Protein AF-A0A838NTV4-F1 (afdb_monomer)

pLDDT: mean 83.56, std 12.41, range [45.09, 96.0]

Solvent-accessible surface area (backbone atoms only — not comparable to full-atom values): 6920 Å² total; per-residue (Å²): 111,68,63,62,51,36,52,50,42,54,50,30,36,71,73,65,19,58,66,53,29,60,66,77,43,54,61,72,50,51,52,50,36,34,52,48,26,45,74,59,72,38,44,67,57,21,48,51,55,50,46,54,55,16,54,77,50,81,70,33,76,77,89,46,59,73,58,46,52,58,52,54,73,68,59,47,72,69,55,46,60,71,68,38,46,72,52,31,60,71,63,65,42,87,74,64,62,59,68,37,48,68,56,50,50,73,75,46,46,77,83,78,41,79,65,97,79,77,124

Nearest PDB structures (foldseek):
  7aer-assembly1_B  TM=3.045E-01  e=2.541E+00  Shewanella oneidensis MR-1
  4u9e-assembly1_A  TM=3.322E-01  e=4.247E+00  Escherichia coli
  7bxo-assembly1_F  TM=1.659E-01  e=3.285E+00  Shewanella oneidensis MR-1

Secondary structure (DSSP, 8-state):
-HHHHHHHHHHHHHHH-HHHHHHHS-HHHHHHHHHHHHHTT-HHHHHHHHHHHHHTTTTPPPSSHHHHHHHHHT--HHHHHHHTHHHHHHH--TTTSGGGHHHHHHH-GGGTS--TT--

Radius of gyration: 15.17 Å; Cα contacts (8 Å, |Δi|>4): 100; chains: 1; bounding box: 50×32×35 Å

Structure (mmCIF, N/CA/C/O backbone):
data_AF-A0A838NTV4-F1
#
_entry.id   AF-A0A838NTV4-F1
#
loop_
_atom_site.group_PDB
_atom_site.id
_atom_site.type_symbol
_atom_site.label_atom_id
_atom_site.label_alt_id
_atom_site.label_comp_id
_atom_site.label_asym_id
_atom_site.label_entity_id
_atom_site.label_seq_id
_atom_site.pdbx_PDB_ins_code
_atom_site.Cartn_x
_atom_site.Cartn_y
_atom_site.Cartn_z
_atom_site.occupancy
_atom_site.B_iso_or_equiv
_atom_site.auth_seq_id
_atom_site.auth_comp_id
_atom_site.auth_asym_id
_atom_site.auth_atom_id
_atom_site.pdbx_PDB_model_num
ATOM 1 N N . MET A 1 1 ? 14.612 3.160 -9.649 1.00 65.06 1 MET A N 1
ATOM 2 C CA . MET A 1 1 ? 14.270 2.946 -8.229 1.00 65.06 1 MET A CA 1
ATOM 3 C C . MET A 1 1 ? 12.941 2.204 -8.055 1.00 65.06 1 MET A C 1
ATOM 5 O O . MET A 1 1 ? 12.638 1.799 -6.941 1.00 65.06 1 MET A O 1
ATOM 9 N N . LEU A 1 2 ? 12.165 1.994 -9.130 1.00 74.12 2 LEU A N 1
ATOM 10 C CA . LEU A 1 2 ? 10.829 1.384 -9.099 1.00 74.12 2 LEU A CA 1
ATOM 11 C C . LEU A 1 2 ? 10.846 -0.036 -8.519 1.00 74.12 2 LEU A C 1
ATOM 13 O O . LEU A 1 2 ? 9.943 -0.428 -7.780 1.00 74.12 2 LEU A O 1
ATOM 17 N N . LEU A 1 3 ? 11.901 -0.794 -8.821 1.00 73.50 3 LEU A N 1
ATOM 18 C CA . LEU A 1 3 ? 12.103 -2.126 -8.271 1.00 73.50 3 LEU A CA 1
ATOM 19 C C . LEU A 1 3 ? 12.209 -2.098 -6.750 1.00 73.50 3 LEU A C 1
ATOM 21 O O . LEU A 1 3 ? 11.542 -2.881 -6.077 1.00 73.50 3 LEU A O 1
ATOM 25 N N . ALA A 1 4 ? 13.130 -1.282 -6.232 1.00 78.88 4 ALA A N 1
ATOM 26 C CA . ALA A 1 4 ? 13.457 -1.266 -4.814 1.00 78.88 4 ALA A CA 1
ATOM 27 C C . ALA A 1 4 ? 12.207 -0.896 -4.014 1.00 78.88 4 ALA A C 1
ATOM 29 O O . ALA A 1 4 ? 11.847 -1.606 -3.080 1.00 78.88 4 ALA A O 1
ATOM 30 N N . THR A 1 5 ? 11.484 0.122 -4.480 1.00 85.75 5 THR A N 1
ATOM 31 C CA . THR A 1 5 ? 10.199 0.555 -3.933 1.00 85.75 5 THR A CA 1
ATOM 32 C C . THR A 1 5 ? 9.140 -0.553 -3.969 1.00 85.75 5 THR A C 1
ATOM 34 O O . THR A 1 5 ? 8.502 -0.822 -2.956 1.00 85.75 5 THR A O 1
ATOM 37 N N . THR A 1 6 ? 8.983 -1.259 -5.095 1.00 83.94 6 THR A N 1
ATOM 38 C CA . THR A 1 6 ? 7.999 -2.355 -5.219 1.00 83.94 6 THR A CA 1
ATOM 39 C C . THR A 1 6 ? 8.364 -3.562 -4.356 1.00 83.94 6 THR A C 1
ATOM 41 O O . THR A 1 6 ? 7.503 -4.168 -3.726 1.00 83.94 6 THR A O 1
ATOM 44 N N . THR A 1 7 ? 9.650 -3.898 -4.279 1.00 82.06 7 THR A N 1
ATOM 45 C CA . THR A 1 7 ? 10.146 -5.010 -3.456 1.00 82.06 7 THR A CA 1
ATOM 46 C C . THR A 1 7 ? 9.964 -4.707 -1.975 1.00 82.06 7 THR A C 1
ATOM 48 O O . THR A 1 7 ? 9.556 -5.578 -1.210 1.00 82.06 7 THR A O 1
ATOM 51 N N . PHE A 1 8 ? 10.252 -3.468 -1.575 1.00 86.50 8 PHE A N 1
ATOM 52 C CA . PHE A 1 8 ? 10.061 -3.011 -0.209 1.00 86.50 8 PHE A CA 1
ATOM 53 C C . PHE A 1 8 ? 8.578 -3.028 0.173 1.00 86.50 8 PHE A C 1
ATOM 55 O O . PHE A 1 8 ? 8.245 -3.612 1.196 1.00 86.50 8 PHE A O 1
ATOM 62 N N . PHE A 1 9 ? 7.686 -2.545 -0.699 1.00 90.75 9 PHE A N 1
ATOM 63 C CA . PHE A 1 9 ? 6.238 -2.651 -0.495 1.00 90.75 9 PHE A CA 1
ATOM 64 C C . PHE A 1 9 ? 5.787 -4.095 -0.256 1.00 90.75 9 PHE A C 1
ATOM 66 O O . PHE A 1 9 ? 5.128 -4.384 0.740 1.00 90.75 9 PHE A O 1
ATOM 73 N N . ILE A 1 10 ? 6.176 -5.018 -1.146 1.00 86.69 10 ILE A N 1
ATOM 74 C CA . ILE A 1 10 ? 5.820 -6.441 -1.027 1.00 86.69 10 ILE A CA 1
ATOM 75 C C . ILE A 1 10 ? 6.308 -7.001 0.312 1.00 86.69 10 ILE A C 1
ATOM 77 O O . ILE A 1 10 ? 5.559 -7.693 0.993 1.00 86.69 10 ILE A O 1
ATOM 81 N N . ARG A 1 11 ? 7.540 -6.669 0.714 1.00 86.62 11 ARG A N 1
ATOM 82 C CA . ARG A 1 11 ? 8.114 -7.086 1.996 1.00 86.62 11 ARG A CA 1
ATOM 83 C C . ARG A 1 11 ? 7.335 -6.536 3.194 1.00 86.62 11 ARG A C 1
ATOM 85 O O . ARG A 1 11 ? 7.168 -7.255 4.171 1.00 86.62 11 ARG A O 1
ATOM 92 N N . GLU A 1 12 ? 6.922 -5.274 3.174 1.00 90.31 12 GLU A N 1
ATOM 93 C CA . GLU A 1 12 ? 6.173 -4.680 4.288 1.00 90.31 12 GLU A CA 1
ATOM 94 C C . GLU A 1 12 ? 4.786 -5.318 4.425 1.00 90.31 12 GLU A C 1
ATOM 96 O O . GLU A 1 12 ? 4.393 -5.698 5.530 1.00 90.31 12 GLU A O 1
ATOM 101 N N . VAL A 1 13 ? 4.105 -5.547 3.296 1.00 89.06 13 VAL A N 1
ATOM 102 C CA . VAL A 1 13 ? 2.841 -6.295 3.262 1.00 89.06 13 VAL A CA 1
ATOM 103 C C . VAL A 1 13 ? 3.023 -7.713 3.802 1.00 89.06 13 VAL A C 1
ATOM 105 O O . VAL A 1 13 ? 2.208 -8.167 4.601 1.00 89.06 13 VAL A O 1
ATOM 108 N N . ASP A 1 14 ? 4.117 -8.383 3.445 1.00 84.50 14 ASP A N 1
ATOM 109 C CA . ASP A 1 14 ? 4.446 -9.721 3.946 1.00 84.50 14 ASP A CA 1
ATOM 110 C C . ASP A 1 14 ? 4.785 -9.727 5.451 1.00 84.50 14 ASP A C 1
ATOM 112 O O . A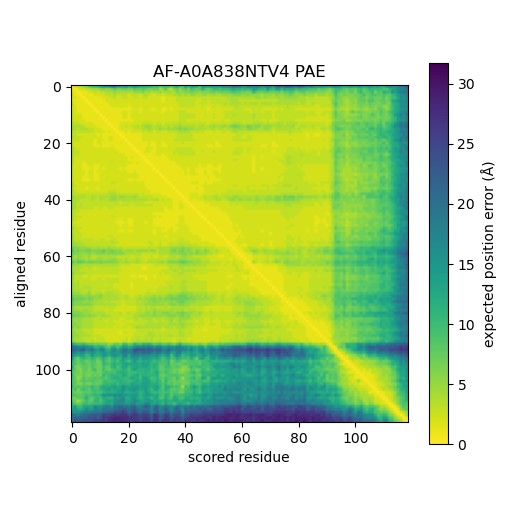SP A 1 14 ? 4.441 -10.652 6.179 1.00 84.50 14 ASP A O 1
ATOM 116 N N . ASN A 1 15 ? 5.406 -8.674 5.982 1.00 85.12 15 ASN A N 1
ATOM 117 C CA . ASN A 1 15 ? 5.783 -8.626 7.399 1.00 85.12 15 ASN A CA 1
ATOM 118 C C . ASN A 1 15 ? 4.642 -8.199 8.332 1.00 85.12 15 ASN A C 1
ATOM 120 O O . ASN A 1 15 ? 4.658 -8.557 9.511 1.00 85.12 15 ASN A O 1
ATOM 124 N N . GLY A 1 16 ? 3.680 -7.411 7.849 1.00 85.69 16 GLY A N 1
ATOM 125 C CA . GLY A 1 16 ? 2.635 -6.866 8.717 1.00 85.69 16 GLY A CA 1
ATOM 126 C C . GLY A 1 16 ? 1.431 -6.242 8.016 1.00 85.69 16 GLY A C 1
ATOM 127 O O . GLY A 1 16 ? 0.681 -5.518 8.670 1.00 85.69 16 GLY A O 1
ATOM 128 N N . GLY A 1 17 ? 1.234 -6.512 6.725 1.00 90.38 17 GLY A N 1
ATOM 129 C CA . GLY A 1 17 ? 0.100 -6.022 5.944 1.00 90.38 17 GLY A CA 1
ATOM 130 C C . GLY A 1 17 ? 0.274 -4.600 5.405 1.00 90.38 17 GLY A C 1
ATOM 131 O O . GLY A 1 17 ? 1.366 -4.034 5.365 1.00 90.38 17 GLY A O 1
ATOM 132 N N . LEU A 1 18 ? -0.825 -4.000 4.965 1.00 92.69 18 LEU A N 1
ATOM 133 C CA . LEU A 1 18 ? -0.823 -2.691 4.310 1.00 92.69 18 LEU A CA 1
ATOM 134 C C . LEU A 1 18 ? -0.498 -1.524 5.244 1.00 92.69 18 LEU A C 1
ATOM 136 O O . LEU A 1 18 ? 0.063 -0.530 4.795 1.00 92.69 18 LEU A O 1
ATOM 140 N N . ALA A 1 19 ? -0.818 -1.626 6.535 1.00 92.81 19 ALA A N 1
ATOM 141 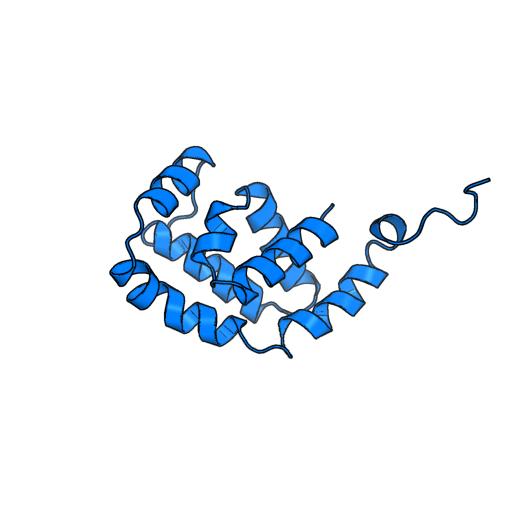C CA . ALA A 1 19 ? -0.552 -0.551 7.493 1.00 92.81 19 ALA A CA 1
ATOM 142 C C . ALA A 1 19 ? 0.943 -0.167 7.577 1.00 92.81 19 ALA A C 1
ATOM 144 O O . ALA A 1 19 ? 1.249 1.010 7.377 1.00 92.81 19 ALA A O 1
ATOM 145 N N . PRO A 1 20 ? 1.890 -1.100 7.812 1.00 91.19 20 PRO A N 1
ATOM 146 C CA . PRO A 1 20 ? 3.314 -0.769 7.779 1.00 91.19 20 PRO A CA 1
ATOM 147 C C . PRO A 1 20 ? 3.793 -0.345 6.385 1.00 91.19 20 PRO A C 1
ATOM 149 O O . PRO A 1 20 ? 4.614 0.563 6.292 1.00 91.19 20 PRO A O 1
ATOM 152 N N . ALA A 1 21 ? 3.248 -0.917 5.304 1.00 93.31 21 ALA A N 1
ATOM 153 C CA . ALA A 1 21 ? 3.600 -0.504 3.944 1.00 93.31 21 ALA A CA 1
ATOM 154 C C . ALA A 1 21 ? 3.244 0.971 3.676 1.00 93.31 21 ALA A C 1
ATOM 156 O O . ALA A 1 21 ? 4.057 1.717 3.137 1.00 93.31 21 ALA A O 1
ATOM 157 N N . PHE A 1 22 ? 2.061 1.415 4.109 1.00 94.94 22 PHE A N 1
ATOM 158 C CA . PHE A 1 22 ? 1.623 2.808 3.983 1.00 94.94 22 PHE A CA 1
ATOM 159 C C . PHE A 1 22 ? 2.343 3.761 4.937 1.00 94.94 22 PHE A C 1
ATOM 161 O O . PHE A 1 22 ? 2.498 4.930 4.607 1.00 94.94 22 PHE A O 1
ATOM 168 N N . HIS A 1 23 ? 2.791 3.281 6.098 1.00 93.69 23 HIS A N 1
ATOM 169 C CA . HIS A 1 23 ? 3.602 4.073 7.025 1.00 93.69 23 HIS A CA 1
ATOM 170 C C . HIS A 1 23 ? 5.026 4.293 6.494 1.00 93.69 23 HIS A C 1
ATOM 172 O O . HIS A 1 23 ? 5.615 5.354 6.678 1.00 93.69 23 HIS A O 1
ATOM 178 N N . ASN A 1 24 ? 5.609 3.276 5.857 1.00 92.50 24 ASN A N 1
ATOM 179 C CA . ASN A 1 24 ? 7.025 3.273 5.497 1.00 92.50 24 ASN A CA 1
ATOM 180 C C . ASN A 1 24 ? 7.310 3.786 4.079 1.00 92.50 24 ASN A C 1
ATOM 182 O O . ASN A 1 24 ? 8.474 3.812 3.678 1.00 92.50 24 ASN A O 1
ATOM 186 N N . GLN A 1 25 ? 6.284 4.175 3.321 1.00 94.00 25 GLN A N 1
ATOM 187 C CA . GLN A 1 25 ? 6.435 4.660 1.953 1.00 94.00 25 GLN A CA 1
ATOM 188 C C . GLN A 1 25 ? 5.735 5.989 1.725 1.00 94.00 25 GLN A C 1
ATOM 190 O O . GLN A 1 25 ? 4.654 6.266 2.241 1.00 94.00 25 GLN A O 1
ATOM 195 N N . THR A 1 26 ? 6.362 6.796 0.880 1.00 95.38 26 THR A N 1
ATOM 196 C CA . THR A 1 26 ? 5.775 8.037 0.391 1.00 95.38 26 THR A CA 1
ATOM 197 C C . THR A 1 26 ? 4.624 7.773 -0.581 1.00 95.38 26 THR A C 1
ATOM 199 O O . THR A 1 26 ? 4.506 6.706 -1.182 1.00 95.38 26 THR A O 1
ATOM 202 N N . LEU A 1 27 ? 3.770 8.772 -0.780 1.00 94.50 27 LEU A N 1
ATOM 203 C CA . LEU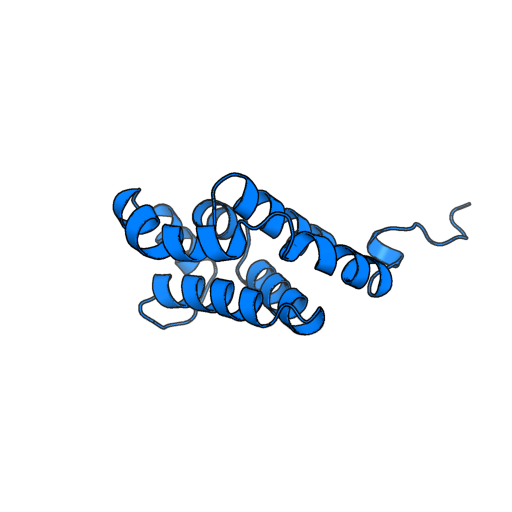 A 1 27 ? 2.641 8.726 -1.694 1.00 94.50 27 LEU A CA 1
ATOM 204 C C . LEU A 1 27 ? 3.105 8.492 -3.135 1.00 94.50 27 LEU A C 1
ATOM 206 O O . LEU A 1 27 ? 2.547 7.634 -3.813 1.00 94.50 27 LEU A O 1
ATOM 210 N N . ASP A 1 28 ? 4.166 9.178 -3.566 1.00 94.19 28 ASP A N 1
ATOM 211 C CA . ASP A 1 28 ? 4.772 8.987 -4.889 1.00 94.19 28 ASP A CA 1
ATOM 212 C C . ASP A 1 28 ? 5.287 7.548 -5.063 1.00 94.19 28 ASP A C 1
ATOM 214 O O . ASP A 1 28 ? 5.138 6.937 -6.123 1.00 94.19 28 ASP A O 1
ATOM 218 N N . GLU A 1 29 ? 5.870 6.969 -4.011 1.00 94.25 29 GLU A N 1
ATOM 219 C CA . GLU A 1 29 ? 6.308 5.574 -4.010 1.00 94.25 29 GLU A CA 1
ATOM 220 C C . GLU A 1 29 ? 5.131 4.597 -4.086 1.00 94.25 29 GLU A C 1
ATOM 222 O O . GLU A 1 29 ? 5.210 3.613 -4.820 1.00 94.25 29 GLU A O 1
ATOM 227 N N . LEU A 1 30 ? 4.030 4.863 -3.381 1.00 94.62 30 LEU A N 1
ATOM 228 C CA . LEU A 1 30 ? 2.812 4.053 -3.453 1.00 94.62 30 LEU A CA 1
ATOM 229 C C . LEU A 1 30 ? 2.149 4.144 -4.836 1.00 94.62 30 LEU A C 1
ATOM 231 O O . LEU A 1 30 ? 1.708 3.128 -5.376 1.00 94.62 30 LEU A O 1
ATOM 235 N N . GLU A 1 31 ? 2.126 5.328 -5.451 1.00 94.75 31 GLU A N 1
ATOM 236 C CA . GLU A 1 31 ? 1.679 5.509 -6.837 1.00 94.75 31 GLU A CA 1
ATOM 237 C C . GLU A 1 31 ? 2.550 4.708 -7.810 1.00 94.75 31 GLU A C 1
ATOM 239 O O . GLU A 1 31 ? 2.028 4.006 -8.682 1.00 94.75 31 GLU A O 1
ATOM 244 N N . ALA A 1 32 ? 3.870 4.741 -7.616 1.00 91.50 32 ALA A N 1
ATOM 245 C CA . ALA A 1 32 ? 4.812 3.962 -8.405 1.00 91.50 32 ALA A CA 1
ATOM 246 C C . ALA A 1 32 ? 4.583 2.445 -8.253 1.00 91.50 32 ALA A C 1
ATOM 248 O O . ALA A 1 32 ? 4.582 1.730 -9.255 1.00 91.50 32 ALA A O 1
ATOM 249 N N . VAL A 1 33 ? 4.326 1.948 -7.037 1.00 91.19 33 VAL A N 1
ATOM 250 C CA . VAL A 1 33 ? 3.986 0.534 -6.774 1.00 91.19 33 VAL A CA 1
ATOM 251 C C . VAL A 1 33 ? 2.714 0.122 -7.509 1.00 91.19 33 VAL A C 1
ATOM 253 O O . VAL A 1 33 ? 2.690 -0.909 -8.180 1.00 91.19 33 VAL A O 1
ATOM 256 N N . ILE A 1 34 ? 1.653 0.926 -7.404 1.00 93.19 34 ILE A N 1
ATOM 257 C CA . ILE A 1 34 ? 0.373 0.648 -8.065 1.00 93.19 34 ILE A CA 1
ATOM 258 C C . ILE A 1 34 ? 0.568 0.599 -9.583 1.00 93.19 34 ILE A C 1
ATOM 260 O O . ILE A 1 34 ? 0.104 -0.343 -10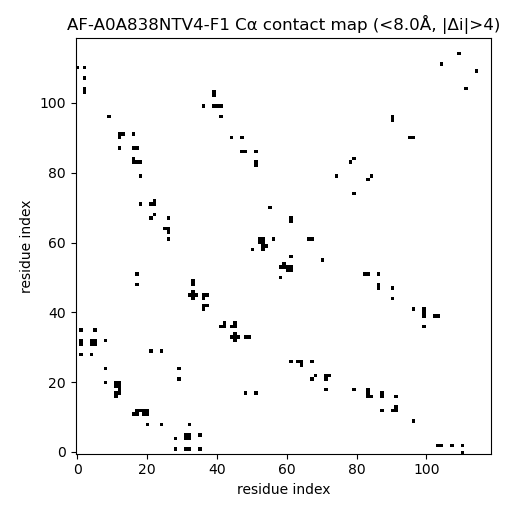.227 1.00 93.19 34 ILE A O 1
ATOM 264 N N . GLY A 1 35 ? 1.291 1.571 -10.146 1.00 90.88 35 GLY A N 1
ATOM 265 C CA . GLY A 1 35 ? 1.635 1.588 -11.566 1.00 90.88 35 GLY A CA 1
ATOM 266 C C . GLY A 1 35 ? 2.443 0.356 -11.980 1.00 90.88 35 GLY A C 1
ATOM 267 O O . GLY A 1 35 ? 2.125 -0.278 -12.985 1.00 90.88 35 GLY A O 1
ATOM 268 N N . ALA A 1 36 ? 3.430 -0.054 -11.177 1.00 86.44 36 ALA A N 1
ATOM 269 C CA . ALA A 1 36 ? 4.197 -1.269 -11.433 1.00 86.44 36 ALA A CA 1
ATOM 270 C C . ALA A 1 36 ? 3.293 -2.509 -11.466 1.00 86.44 36 ALA A C 1
ATOM 272 O O . ALA A 1 36 ? 3.382 -3.306 -12.396 1.00 86.44 36 ALA A O 1
ATOM 273 N N . PHE A 1 37 ? 2.379 -2.675 -10.508 1.00 87.12 37 PHE A N 1
ATOM 274 C CA . PHE A 1 37 ? 1.449 -3.806 -10.516 1.00 87.12 37 PHE A CA 1
ATOM 275 C C . PHE A 1 37 ? 0.547 -3.829 -11.756 1.00 87.12 37 PHE A C 1
ATOM 277 O O . PHE A 1 37 ? 0.380 -4.893 -12.357 1.00 87.12 37 PHE A O 1
ATOM 284 N N . GLU A 1 38 ? 0.015 -2.685 -12.195 1.00 88.88 38 GLU A N 1
ATOM 285 C CA . GLU A 1 38 ? -0.762 -2.599 -13.441 1.00 88.88 38 GLU A CA 1
ATOM 286 C C . GLU A 1 38 ? 0.071 -3.049 -14.651 1.00 88.88 38 GLU A C 1
ATOM 288 O O . GLU A 1 38 ? -0.361 -3.888 -15.445 1.00 88.88 38 GLU A O 1
ATOM 293 N N . GLU A 1 39 ? 1.298 -2.547 -14.756 1.00 83.12 39 GLU A N 1
ATOM 294 C CA . GLU A 1 39 ? 2.214 -2.842 -15.854 1.00 83.12 39 GLU A CA 1
ATOM 295 C C . GLU A 1 39 ? 2.669 -4.305 -15.922 1.00 83.12 39 GLU A C 1
ATOM 297 O O . GLU A 1 39 ? 2.978 -4.812 -17.003 1.00 83.12 39 GLU A O 1
ATOM 302 N N . LEU A 1 40 ? 2.722 -4.988 -14.780 1.00 76.12 40 LEU A N 1
ATOM 303 C CA . LEU A 1 40 ? 3.171 -6.378 -14.665 1.00 76.12 40 LEU A CA 1
ATOM 304 C C . LEU A 1 40 ? 2.026 -7.388 -14.830 1.00 76.12 40 LEU A C 1
ATOM 306 O O . LEU A 1 40 ? 2.243 -8.591 -14.690 1.00 76.12 40 LEU A O 1
ATOM 310 N N . GLY A 1 41 ? 0.809 -6.921 -15.127 1.00 79.12 41 GLY A N 1
ATOM 311 C CA . GLY A 1 41 ? -0.379 -7.769 -15.242 1.00 79.12 41 GLY A CA 1
ATOM 312 C C . GLY A 1 41 ? -0.996 -8.161 -13.895 1.00 79.12 41 GLY A C 1
ATOM 313 O O . GLY A 1 41 ? -1.931 -8.959 -13.864 1.00 79.12 41 GLY A O 1
ATOM 314 N N . ALA A 1 42 ? -0.533 -7.565 -12.795 1.00 84.31 42 ALA A N 1
ATOM 315 C CA . ALA A 1 42 ? -1.085 -7.698 -11.448 1.00 84.31 42 ALA A CA 1
ATOM 316 C C . ALA A 1 42 ? -2.165 -6.625 -11.179 1.00 84.31 42 ALA A C 1
ATOM 318 O O . ALA A 1 42 ? -2.248 -6.038 -10.102 1.00 84.31 42 ALA A O 1
ATOM 319 N N . ALA A 1 43 ? -3.024 -6.351 -12.169 1.00 88.06 43 ALA A N 1
ATOM 320 C CA . ALA A 1 43 ? -4.015 -5.269 -12.107 1.00 88.06 43 ALA A CA 1
ATOM 321 C C . ALA A 1 43 ? -5.011 -5.416 -10.942 1.00 88.06 43 ALA A C 1
ATOM 323 O O . ALA A 1 43 ? -5.487 -4.422 -10.401 1.00 88.06 43 ALA A O 1
ATOM 324 N N . ARG A 1 44 ? -5.313 -6.655 -10.532 1.00 89.38 44 ARG A N 1
ATOM 325 C CA . ARG A 1 44 ? -6.130 -6.912 -9.339 1.00 89.38 44 ARG A CA 1
ATOM 326 C C . ARG A 1 44 ? -5.431 -6.421 -8.072 1.00 89.38 44 ARG A C 1
ATOM 328 O O . ARG A 1 44 ? -6.076 -5.796 -7.239 1.00 89.38 44 ARG A O 1
ATOM 335 N N . ASP A 1 45 ? -4.139 -6.689 -7.934 1.00 88.62 45 ASP A N 1
ATOM 336 C CA . ASP A 1 45 ? -3.370 -6.289 -6.755 1.00 88.62 45 ASP A CA 1
ATOM 337 C C . ASP A 1 45 ? -3.211 -4.764 -6.719 1.00 88.62 45 ASP A C 1
ATOM 339 O O . ASP A 1 45 ? -3.435 -4.146 -5.682 1.00 88.62 45 ASP A O 1
ATOM 343 N N . ALA A 1 46 ? -2.986 -4.133 -7.877 1.00 91.69 46 ALA A N 1
ATOM 344 C CA . ALA A 1 46 ? -3.024 -2.676 -8.012 1.00 91.69 46 ALA A CA 1
ATOM 345 C C . ALA A 1 46 ? -4.354 -2.073 -7.523 1.00 91.69 46 ALA A C 1
ATOM 347 O O . ALA A 1 46 ? -4.360 -1.081 -6.793 1.00 91.69 46 ALA A O 1
ATOM 348 N N . GLN A 1 47 ? -5.488 -2.682 -7.893 1.00 93.62 47 GLN A N 1
ATOM 349 C CA . GLN A 1 47 ? -6.816 -2.247 -7.450 1.00 93.62 47 GLN A CA 1
ATOM 350 C C . GLN A 1 47 ? -7.025 -2.427 -5.947 1.00 93.62 47 GLN A C 1
ATOM 352 O O . GLN A 1 47 ? -7.636 -1.563 -5.326 1.00 93.62 47 GLN A O 1
ATOM 357 N N . LEU A 1 48 ? -6.518 -3.513 -5.359 1.00 93.25 48 LEU A N 1
ATOM 358 C CA . LEU A 1 48 ? -6.595 -3.751 -3.917 1.00 93.25 48 LEU A C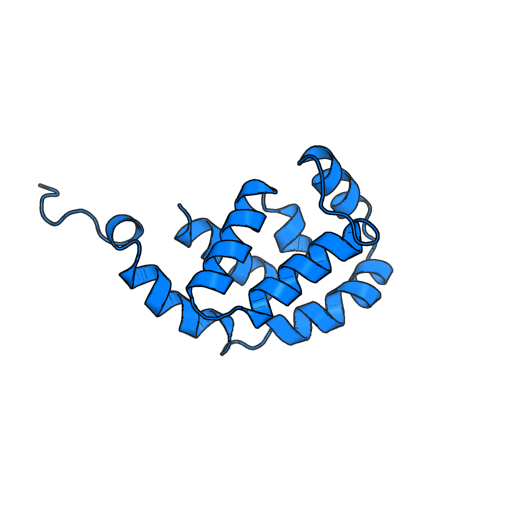A 1
ATOM 359 C C . LEU A 1 48 ? -5.810 -2.694 -3.137 1.00 93.25 48 LEU A C 1
ATOM 361 O O . LEU A 1 48 ? -6.355 -2.090 -2.215 1.00 93.25 48 LEU A O 1
ATOM 365 N N . VAL A 1 49 ? -4.568 -2.417 -3.545 1.00 93.31 49 VAL A N 1
ATOM 366 C CA . VAL A 1 49 ? -3.728 -1.393 -2.904 1.00 93.31 49 VAL A CA 1
ATOM 367 C C . VAL A 1 49 ? -4.339 -0.003 -3.071 1.00 93.31 49 VAL A C 1
ATOM 369 O O . VAL A 1 49 ? -4.460 0.736 -2.096 1.00 93.31 49 VAL A O 1
ATOM 372 N N . ARG A 1 50 ? -4.795 0.340 -4.285 1.00 96.00 50 ARG A N 1
ATOM 373 C CA . ARG A 1 50 ? -5.477 1.613 -4.550 1.00 96.00 50 ARG A CA 1
ATOM 374 C C . ARG A 1 50 ? -6.741 1.755 -3.704 1.00 96.00 50 ARG A C 1
ATOM 376 O O . ARG A 1 50 ? -6.939 2.806 -3.110 1.00 96.00 50 ARG A O 1
ATOM 383 N N . GLY A 1 51 ? -7.558 0.704 -3.643 1.00 95.00 51 GLY A N 1
ATOM 384 C CA . GLY A 1 51 ? -8.794 0.658 -2.865 1.00 95.00 51 GLY A CA 1
ATOM 385 C C . GLY A 1 51 ? -8.546 0.881 -1.376 1.00 95.00 51 GLY A C 1
ATOM 386 O O . GLY A 1 51 ? -9.156 1.762 -0.780 1.00 95.00 51 GLY A O 1
ATOM 387 N N . ALA A 1 52 ? -7.578 0.169 -0.799 1.00 94.00 52 ALA A N 1
ATOM 388 C CA . ALA A 1 52 ? -7.209 0.339 0.603 1.00 94.00 52 ALA A CA 1
ATOM 389 C C . ALA A 1 52 ? -6.698 1.755 0.913 1.00 94.00 52 ALA A C 1
ATOM 391 O O . ALA A 1 52 ? -7.052 2.326 1.947 1.00 94.00 52 ALA A O 1
ATOM 392 N N . LEU A 1 53 ? -5.910 2.351 0.008 1.00 95.06 53 LEU A N 1
ATOM 393 C CA . LEU A 1 53 ? -5.454 3.731 0.167 1.00 95.06 53 LEU A CA 1
ATOM 394 C C . LEU A 1 53 ? -6.610 4.732 0.043 1.00 95.06 53 LEU A C 1
ATOM 396 O O . LEU A 1 53 ? -6.639 5.715 0.776 1.00 95.06 53 LEU A O 1
ATOM 400 N N . THR A 1 54 ? -7.588 4.486 -0.835 1.00 94.81 54 THR A N 1
ATOM 401 C CA . THR A 1 54 ? -8.773 5.349 -0.931 1.00 94.81 54 THR A CA 1
ATOM 402 C C . THR A 1 54 ? -9.715 5.205 0.259 1.00 94.81 54 THR A C 1
ATOM 404 O O . THR A 1 54 ? -10.274 6.197 0.725 1.00 94.81 54 THR A O 1
ATOM 407 N N . ASP A 1 55 ? -9.869 3.995 0.795 1.00 92.38 55 ASP A N 1
ATOM 408 C CA . ASP A 1 55 ? -10.735 3.717 1.943 1.00 92.38 55 ASP A CA 1
ATOM 409 C C . ASP A 1 55 ? -10.219 4.399 3.216 1.00 92.38 55 ASP A C 1
ATOM 411 O O . ASP A 1 55 ? -11.015 4.866 4.032 1.00 92.38 55 ASP A O 1
ATOM 415 N N . LEU A 1 56 ? -8.896 4.568 3.356 1.00 92.06 56 LEU A N 1
ATOM 416 C CA . LEU A 1 56 ? -8.309 5.390 4.423 1.00 92.06 56 LEU A CA 1
ATOM 417 C C . LEU A 1 56 ? -8.871 6.817 4.448 1.00 92.06 56 LEU A C 1
ATOM 419 O O . LEU A 1 56 ? -8.964 7.417 5.522 1.00 92.06 56 LEU A O 1
ATOM 423 N N . PHE A 1 57 ? -9.252 7.349 3.290 1.00 93.50 57 PHE A N 1
ATOM 424 C CA . PHE A 1 57 ? -9.726 8.716 3.093 1.00 93.50 57 PHE A CA 1
ATOM 425 C C . PHE A 1 57 ? -11.196 8.765 2.661 1.00 93.50 57 PHE A C 1
ATOM 427 O O . PHE A 1 57 ? -11.592 9.663 1.915 1.00 93.50 57 PHE A O 1
ATOM 434 N N . ASP A 1 58 ? -12.005 7.802 3.117 1.00 90.06 58 ASP A N 1
ATOM 435 C CA . ASP A 1 58 ? -13.450 7.740 2.866 1.00 90.06 58 ASP A CA 1
ATOM 436 C C . ASP A 1 58 ? -13.800 7.802 1.360 1.00 90.06 58 ASP A C 1
ATOM 438 O O . ASP A 1 58 ? -14.752 8.461 0.935 1.00 90.06 58 ASP A O 1
ATOM 442 N N . GLY A 1 59 ? -12.989 7.131 0.533 1.00 89.06 59 GLY A N 1
ATOM 443 C CA . GLY A 1 59 ? -13.119 7.070 -0.927 1.00 89.06 59 GLY A CA 1
ATOM 444 C C . GLY A 1 59 ? -12.340 8.150 -1.689 1.00 89.06 59 GLY A C 1
ATOM 445 O O . GLY A 1 59 ? -12.396 8.191 -2.919 1.00 89.06 59 GLY A O 1
ATOM 446 N N . GLY A 1 60 ? -11.620 9.033 -0.993 1.00 90.94 60 GLY A N 1
ATOM 447 C CA . GLY A 1 60 ? -10.735 10.032 -1.595 1.00 90.94 60 GLY A CA 1
ATOM 448 C C . GLY A 1 60 ? -9.310 9.522 -1.820 1.00 90.94 60 GLY A C 1
ATOM 449 O O . GLY A 1 60 ? -8.857 8.609 -1.148 1.00 90.94 60 GLY A O 1
ATOM 450 N N . TRP A 1 61 ? -8.563 10.144 -2.736 1.00 92.00 61 TRP A N 1
ATOM 451 C CA . TRP A 1 61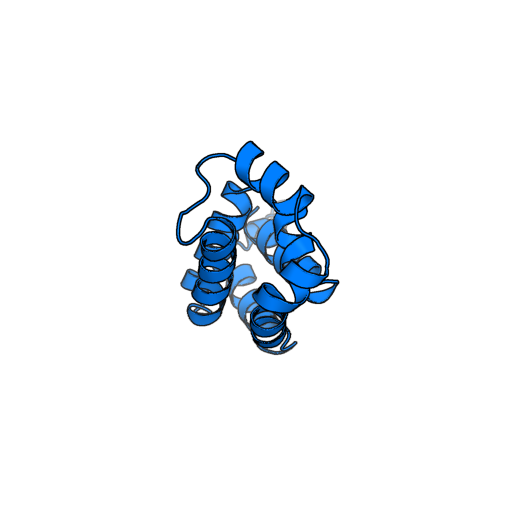 ? -7.104 9.973 -2.787 1.00 92.00 61 TRP A CA 1
ATOM 452 C C . TRP A 1 61 ? -6.438 10.946 -1.801 1.00 92.00 61 TRP A C 1
ATOM 454 O O . TRP A 1 61 ? -6.880 12.106 -1.729 1.00 92.00 61 TRP A O 1
ATOM 464 N N . PRO A 1 62 ? -5.394 10.539 -1.056 1.00 91.25 62 PRO A N 1
ATOM 465 C CA . PRO A 1 62 ? -4.594 11.475 -0.271 1.00 91.25 62 PRO A CA 1
ATOM 466 C C . PRO A 1 62 ? -4.056 12.601 -1.162 1.00 91.25 62 PRO A C 1
ATOM 468 O O . PRO A 1 62 ? -3.570 12.378 -2.265 1.00 91.25 62 PRO A O 1
ATOM 471 N N . LYS A 1 63 ? -4.160 13.843 -0.683 1.00 90.50 63 LYS A N 1
ATOM 472 C CA . LYS A 1 63 ? -3.734 15.033 -1.446 1.00 90.50 63 LYS A CA 1
ATOM 473 C C . LYS A 1 63 ? -2.294 15.458 -1.162 1.00 90.50 63 LYS A C 1
ATOM 475 O O . LYS A 1 63 ? -1.760 16.285 -1.893 1.00 90.50 63 LYS A O 1
ATOM 480 N N . ALA A 1 64 ? -1.718 14.965 -0.069 1.00 94.06 64 ALA A N 1
ATOM 481 C CA . ALA A 1 64 ? -0.386 15.316 0.405 1.00 94.06 64 ALA A CA 1
ATOM 482 C C . ALA A 1 64 ? 0.163 14.203 1.307 1.00 94.06 64 ALA A C 1
ATOM 484 O O . ALA A 1 64 ? -0.616 13.546 2.004 1.00 94.06 64 ALA A O 1
ATOM 485 N N . GLN A 1 65 ? 1.492 14.060 1.344 1.00 95.31 65 GLN A N 1
ATOM 486 C CA . GLN A 1 65 ? 2.186 13.094 2.202 1.00 95.31 65 GLN A CA 1
ATOM 487 C C . GLN A 1 65 ? 1.799 13.251 3.675 1.00 95.31 65 GLN A C 1
ATOM 489 O O . GLN A 1 65 ? 1.392 12.296 4.317 1.00 95.31 65 GLN A O 1
ATOM 494 N N . GLU A 1 66 ? 1.816 14.483 4.181 1.00 95.06 66 GLU A N 1
ATOM 495 C CA . GLU A 1 66 ? 1.522 14.795 5.586 1.00 95.06 66 GLU A CA 1
ATOM 496 C C . GLU A 1 66 ? 0.126 14.312 6.017 1.00 95.06 66 GLU A C 1
ATOM 498 O O . GLU A 1 66 ? -0.105 13.983 7.177 1.00 95.06 66 GLU A O 1
ATOM 503 N N . SER A 1 67 ? -0.824 14.265 5.075 1.00 93.56 67 SER A N 1
ATOM 504 C CA . SER A 1 67 ? -2.170 13.745 5.333 1.00 93.56 67 SER A CA 1
ATOM 505 C C . SER A 1 67 ? -2.190 12.221 5.414 1.00 93.56 67 SER A C 1
ATOM 507 O O . SER A 1 67 ? -2.956 11.679 6.207 1.00 93.56 67 SER A O 1
ATOM 509 N N . LEU A 1 68 ? -1.375 11.544 4.599 1.00 94.38 68 LEU A N 1
ATOM 510 C CA . LEU A 1 68 ? -1.174 10.098 4.669 1.00 94.38 68 LEU A CA 1
ATOM 511 C C . LEU A 1 68 ? -0.536 9.721 6.004 1.00 94.38 68 LEU A C 1
ATOM 513 O O . LEU A 1 68 ? -1.131 8.930 6.731 1.00 94.38 68 LEU A O 1
ATOM 517 N N . ASP A 1 69 ? 0.574 10.365 6.362 1.00 93.94 69 ASP A N 1
ATOM 518 C CA . ASP A 1 69 ? 1.303 10.107 7.609 1.00 93.94 69 ASP A CA 1
ATOM 519 C C . ASP A 1 69 ? 0.377 10.265 8.821 1.00 93.94 69 ASP A C 1
ATOM 521 O O . ASP A 1 69 ? 0.166 9.326 9.587 1.00 93.94 69 ASP A O 1
ATOM 525 N N . ALA A 1 70 ? -0.296 11.417 8.932 1.00 93.69 70 ALA A N 1
ATOM 526 C CA . ALA A 1 70 ? -1.211 11.688 10.038 1.00 93.69 70 ALA A CA 1
ATOM 527 C C . ALA A 1 70 ? -2.383 10.695 10.103 1.00 93.69 70 ALA A C 1
ATOM 529 O O . ALA A 1 70 ? -2.883 10.384 11.188 1.00 93.69 70 ALA A O 1
ATOM 530 N N . ARG A 1 71 ? -2.858 10.211 8.948 1.00 93.69 71 ARG A N 1
ATOM 531 C CA . ARG A 1 71 ? -3.960 9.249 8.892 1.00 93.69 71 ARG A CA 1
ATOM 532 C C . ARG A 1 71 ? -3.509 7.861 9.322 1.00 93.69 71 ARG A C 1
ATOM 534 O O . ARG A 1 71 ? -4.241 7.230 10.082 1.00 93.69 71 ARG A O 1
ATOM 541 N N . VAL A 1 72 ? -2.343 7.416 8.861 1.00 92.50 72 VAL A N 1
ATOM 542 C CA . VAL A 1 72 ? -1.759 6.116 9.205 1.00 92.50 72 VAL A CA 1
ATOM 543 C C . VAL A 1 72 ? -1.369 6.070 10.686 1.00 92.50 72 VAL A C 1
ATOM 545 O O . VAL A 1 72 ? -1.726 5.112 11.369 1.00 92.50 72 VAL A O 1
ATOM 548 N N . ASP A 1 73 ? -0.774 7.137 11.224 1.00 92.94 73 ASP A N 1
ATOM 549 C CA . ASP A 1 73 ? -0.409 7.254 12.646 1.00 92.94 73 ASP A CA 1
ATOM 550 C C . ASP A 1 73 ? -1.619 7.200 13.590 1.00 92.94 73 ASP A C 1
ATOM 552 O O . ASP A 1 73 ? -1.527 6.748 14.734 1.00 92.94 73 ASP A O 1
ATOM 556 N N . ALA A 1 74 ? -2.779 7.662 13.120 1.00 93.44 74 ALA A N 1
ATOM 557 C CA . ALA A 1 74 ? -4.022 7.642 13.882 1.00 93.44 74 ALA A CA 1
ATOM 558 C C . ALA A 1 74 ? -4.752 6.285 13.833 1.00 93.44 74 ALA A C 1
ATOM 560 O O . ALA A 1 74 ? -5.772 6.116 14.516 1.00 93.44 74 ALA A O 1
ATOM 561 N N . LEU A 1 75 ? -4.283 5.323 13.028 1.00 92.38 75 LEU A N 1
ATOM 562 C CA . LEU A 1 75 ? -4.919 4.015 12.919 1.00 92.38 75 LEU A CA 1
ATOM 563 C C . LEU A 1 75 ? -4.754 3.223 14.212 1.00 92.38 75 LEU A C 1
ATOM 565 O O . LEU A 1 75 ? -3.665 3.057 14.754 1.00 92.38 75 LEU A O 1
ATOM 569 N N . ASN A 1 76 ? -5.860 2.657 14.685 1.00 90.44 76 ASN A N 1
ATOM 570 C CA . ASN A 1 76 ? -5.829 1.681 15.763 1.00 90.44 76 ASN A CA 1
ATOM 571 C C . ASN A 1 76 ? -5.958 0.255 15.206 1.00 90.44 76 ASN A C 1
ATOM 573 O O . ASN A 1 76 ? -6.441 0.036 14.095 1.00 90.44 76 ASN A O 1
ATOM 577 N N . GLN A 1 77 ? -5.570 -0.729 16.020 1.00 87.38 77 GLN A N 1
ATOM 578 C CA . GLN A 1 77 ? -5.583 -2.144 15.632 1.00 87.38 77 GLN A CA 1
ATOM 579 C C . GLN A 1 77 ? -6.977 -2.659 15.244 1.00 87.38 77 GLN A C 1
ATOM 581 O O . GLN A 1 77 ? -7.095 -3.515 14.373 1.00 87.38 77 GLN A O 1
ATOM 586 N N . ALA A 1 78 ? -8.047 -2.123 15.843 1.00 89.19 78 ALA A N 1
ATOM 587 C CA . ALA A 1 78 ? -9.412 -2.511 15.489 1.00 89.19 78 ALA A CA 1
ATOM 588 C C . ALA A 1 78 ? -9.805 -2.016 14.088 1.00 89.19 78 ALA A C 1
ATOM 590 O O . ALA A 1 78 ? -10.466 -2.737 13.341 1.00 89.19 78 ALA A O 1
ATOM 591 N N . TRP A 1 79 ? -9.383 -0.807 13.710 1.00 90.69 79 TRP A N 1
ATOM 592 C CA . TRP A 1 79 ? -9.591 -0.272 12.368 1.00 90.69 79 TRP A CA 1
ATOM 593 C C . TRP A 1 79 ? -8.801 -1.079 11.335 1.00 90.69 79 TRP A C 1
ATOM 595 O O . TRP A 1 79 ? -9.391 -1.562 10.373 1.00 90.69 79 TRP A O 1
ATOM 605 N N . ILE A 1 80 ? -7.509 -1.324 11.590 1.00 89.25 80 ILE A N 1
ATOM 606 C CA . ILE A 1 80 ? -6.645 -2.138 10.716 1.00 89.25 80 ILE A CA 1
ATOM 607 C C . ILE A 1 80 ? -7.259 -3.529 10.520 1.00 89.25 80 ILE A C 1
ATOM 609 O O . ILE A 1 80 ? -7.472 -3.964 9.392 1.00 89.25 80 ILE A O 1
ATOM 613 N N . GLY A 1 81 ? -7.647 -4.199 11.607 1.00 87.19 81 GLY A N 1
ATOM 614 C CA . GLY A 1 81 ? -8.264 -5.523 11.538 1.00 87.19 81 GLY A CA 1
ATOM 615 C C . GLY A 1 81 ? -9.615 -5.563 10.811 1.00 87.19 81 GLY A C 1
ATOM 616 O O . GLY A 1 81 ? -9.973 -6.598 10.261 1.00 87.19 81 GLY A O 1
ATOM 617 N N . SER A 1 82 ? -10.373 -4.463 10.783 1.00 87.38 82 SER A N 1
ATOM 618 C CA . SER A 1 82 ? -11.677 -4.413 10.100 1.00 87.38 82 SER A CA 1
ATOM 619 C C . SER A 1 82 ? -11.592 -3.988 8.635 1.00 87.38 82 SER A C 1
ATOM 621 O O . SER A 1 82 ? -12.436 -4.411 7.849 1.00 87.38 82 SER A O 1
ATOM 623 N N . HIS A 1 83 ? -10.592 -3.186 8.266 1.00 88.38 83 HIS A N 1
ATOM 624 C CA . HIS A 1 83 ? -10.487 -2.591 6.930 1.00 88.38 83 HIS A CA 1
ATOM 625 C C . HIS A 1 83 ? -9.365 -3.210 6.094 1.00 88.38 83 HIS A C 1
ATOM 627 O O . HIS A 1 83 ? -9.543 -3.406 4.895 1.00 88.38 83 HIS A O 1
ATOM 633 N N . PHE A 1 84 ? -8.230 -3.563 6.703 1.00 91.69 84 PHE A N 1
ATOM 634 C CA . PHE A 1 84 ? -7.080 -4.111 5.980 1.00 91.69 84 PHE A CA 1
ATOM 635 C C . PHE A 1 84 ? -6.999 -5.628 6.026 1.00 91.69 84 PHE A C 1
ATOM 637 O O . PHE A 1 84 ? -6.615 -6.193 5.017 1.00 91.69 84 PHE A O 1
ATOM 644 N N . ALA A 1 85 ? -7.459 -6.314 7.078 1.00 88.44 85 ALA A N 1
ATOM 645 C CA . ALA A 1 85 ? -7.264 -7.769 7.195 1.00 88.44 85 ALA A CA 1
ATOM 646 C C . ALA A 1 85 ? -7.724 -8.582 5.963 1.00 88.44 85 ALA A C 1
ATOM 648 O O . ALA A 1 85 ? -7.032 -9.498 5.529 1.00 88.44 85 ALA A O 1
ATOM 649 N N . SER A 1 86 ? -8.867 -8.223 5.364 1.00 87.69 86 SER A N 1
ATOM 650 C CA . SER A 1 86 ? -9.380 -8.874 4.144 1.00 87.69 86 SER A CA 1
ATOM 651 C C . SER A 1 86 ? -8.573 -8.520 2.887 1.00 87.69 86 SER A C 1
ATOM 653 O O . SER A 1 86 ? -8.469 -9.317 1.954 1.00 87.69 86 SER A O 1
ATOM 655 N N . VAL A 1 87 ? -8.012 -7.312 2.830 1.00 89.94 87 VAL A N 1
ATOM 656 C CA . VAL A 1 87 ? -7.158 -6.878 1.718 1.00 89.94 87 VAL A CA 1
ATOM 657 C C . VAL A 1 87 ? -5.776 -7.509 1.852 1.00 89.94 87 VAL A C 1
ATOM 659 O O . VAL A 1 87 ? -5.277 -8.076 0.883 1.00 89.94 87 VAL A O 1
ATOM 662 N N . ASP A 1 88 ? -5.218 -7.488 3.060 1.00 89.00 88 ASP A N 1
ATOM 663 C CA . ASP A 1 88 ? -3.977 -8.146 3.436 1.00 89.00 88 ASP A CA 1
ATOM 664 C C . ASP A 1 88 ? -4.045 -9.617 3.036 1.00 89.00 88 ASP A C 1
ATOM 666 O O . ASP A 1 88 ? -3.236 -10.031 2.223 1.00 89.00 88 ASP A O 1
ATOM 670 N N . GLU A 1 89 ? -5.065 -10.379 3.451 1.00 87.12 89 GLU A N 1
ATOM 671 C CA . GLU A 1 89 ? -5.235 -11.791 3.059 1.00 87.12 89 GLU A CA 1
ATOM 672 C C . GLU A 1 89 ? -5.254 -11.999 1.532 1.00 87.12 89 GLU A C 1
ATOM 674 O O . GLU A 1 89 ? -4.711 -12.978 1.012 1.00 87.12 89 GLU A O 1
ATOM 679 N N . GLN A 1 90 ? -5.852 -11.074 0.777 1.00 86.62 90 GLN A N 1
ATOM 680 C CA . GLN A 1 90 ? -5.887 -11.165 -0.683 1.00 86.62 90 GLN A CA 1
ATOM 681 C C . GLN A 1 90 ? -4.530 -10.896 -1.341 1.00 86.62 90 GLN A C 1
ATOM 683 O O . GLN A 1 90 ? -4.265 -11.475 -2.405 1.00 86.62 90 GLN A O 1
ATOM 688 N N . LEU A 1 91 ? -3.706 -10.055 -0.713 1.00 84.69 91 LEU A N 1
ATOM 689 C CA . LEU A 1 91 ? -2.3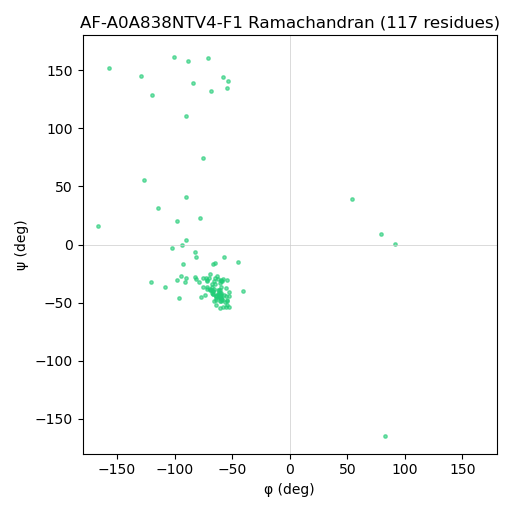29 -9.759 -1.102 1.00 84.69 91 LEU A CA 1
ATOM 690 C C . LEU A 1 91 ? -1.344 -10.834 -0.593 1.00 84.69 91 LEU A C 1
ATOM 692 O O . LEU A 1 91 ? -0.364 -11.122 -1.276 1.00 84.69 91 LEU A O 1
ATOM 696 N N . TYR A 1 92 ? -1.639 -11.486 0.541 1.00 73.38 92 TYR A N 1
ATOM 697 C CA . TYR A 1 92 ? -0.766 -12.401 1.300 1.00 73.38 92 TYR A CA 1
ATOM 698 C C . TYR A 1 92 ? -0.628 -13.817 0.715 1.00 73.38 92 TYR A C 1
ATOM 700 O O . TYR A 1 92 ? -0.271 -14.770 1.403 1.00 73.38 92 TYR A O 1
ATOM 708 N N . TYR A 1 93 ? -0.875 -14.013 -0.576 1.00 58.16 93 TYR A N 1
ATOM 709 C CA . TYR A 1 93 ? -0.480 -15.269 -1.207 1.00 58.16 93 TYR A CA 1
ATOM 710 C C . TYR A 1 93 ? 0.942 -15.125 -1.749 1.00 58.16 93 TYR A C 1
ATOM 712 O O . TYR A 1 93 ? 1.143 -14.460 -2.766 1.00 58.16 93 TYR A O 1
ATOM 720 N N . GLU A 1 94 ? 1.901 -15.831 -1.126 1.00 45.09 94 GLU A N 1
ATOM 721 C CA . GLU A 1 94 ? 3.324 -15.982 -1.521 1.00 45.09 94 GLU A CA 1
ATOM 722 C C . GLU A 1 94 ? 3.535 -16.270 -3.027 1.00 45.09 94 GLU A C 1
ATOM 724 O O 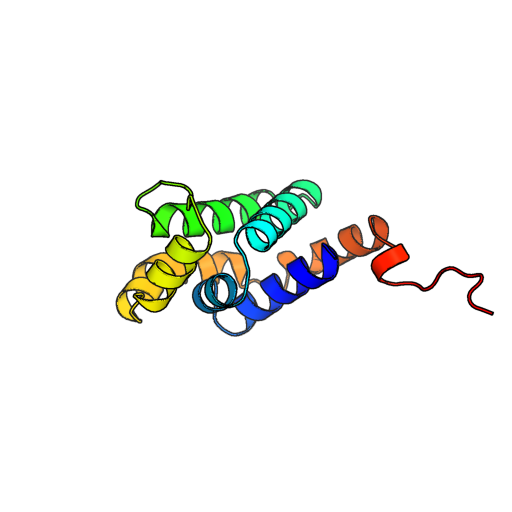. GLU A 1 94 ? 4.629 -16.142 -3.566 1.00 45.09 94 GLU A O 1
ATOM 729 N N . THR A 1 95 ? 2.484 -16.651 -3.751 1.00 51.50 95 THR A N 1
ATOM 730 C CA . THR A 1 95 ? 2.498 -16.952 -5.185 1.00 51.50 95 THR A CA 1
ATOM 731 C C . THR A 1 95 ? 1.942 -15.850 -6.089 1.00 51.50 95 THR A C 1
ATOM 733 O O . THR A 1 95 ? 1.973 -16.040 -7.297 1.00 51.50 95 THR A O 1
ATOM 736 N N . ARG A 1 96 ? 1.427 -14.717 -5.589 1.00 59.41 96 ARG A N 1
ATOM 737 C CA . ARG A 1 96 ? 0.796 -13.691 -6.453 1.00 59.41 96 ARG A CA 1
ATOM 738 C C . ARG A 1 96 ? 1.718 -12.546 -6.844 1.00 59.41 96 ARG A C 1
ATOM 740 O O . ARG A 1 96 ? 1.792 -12.217 -8.023 1.00 59.41 96 ARG A O 1
ATOM 747 N N . LEU A 1 97 ? 2.465 -11.996 -5.891 1.00 59.12 97 LEU A N 1
ATOM 748 C CA . LEU A 1 97 ? 3.328 -10.838 -6.152 1.00 59.12 97 LEU A CA 1
ATOM 749 C C . LEU A 1 97 ? 4.745 -11.254 -6.573 1.00 59.12 97 LEU A C 1
ATOM 751 O O . LEU A 1 97 ? 5.360 -10.614 -7.426 1.00 59.12 97 LEU A O 1
ATOM 755 N N . TRP A 1 98 ? 5.242 -12.385 -6.063 1.00 67.12 98 TRP A N 1
ATOM 756 C CA . TRP A 1 98 ? 6.571 -12.903 -6.405 1.00 67.12 98 TRP A CA 1
ATOM 757 C C . TRP A 1 98 ? 6.749 -13.268 -7.889 1.00 67.12 98 TRP A C 1
ATOM 759 O O . TRP A 1 98 ? 7.800 -12.948 -8.446 1.00 67.12 98 TRP A O 1
ATOM 769 N N . PRO A 1 99 ? 5.764 -13.853 -8.600 1.00 69.19 99 PRO A N 1
ATOM 770 C CA . PRO A 1 99 ? 5.896 -14.077 -10.042 1.00 69.19 99 PRO A CA 1
ATOM 771 C C . PRO A 1 99 ? 5.935 -12.799 -10.888 1.00 69.19 99 PRO A C 1
ATOM 773 O O . PRO A 1 99 ? 6.378 -12.860 -12.037 1.00 69.19 99 PRO A O 1
ATOM 776 N N . ALA A 1 100 ? 5.513 -11.650 -10.346 1.00 66.19 100 ALA A N 1
ATOM 777 C CA . ALA A 1 100 ? 5.596 -10.368 -11.043 1.00 66.19 100 ALA A CA 1
ATOM 778 C C . ALA A 1 100 ? 7.034 -9.813 -11.062 1.00 66.19 100 ALA A C 1
ATOM 780 O O . ALA A 1 100 ? 7.432 -9.162 -12.030 1.00 66.19 100 ALA A O 1
ATOM 781 N N . LEU A 1 101 ? 7.855 -10.138 -10.055 1.00 70.62 101 LEU A N 1
ATOM 782 C CA . LEU A 1 101 ? 9.253 -9.698 -9.958 1.00 70.62 101 LEU A CA 1
ATOM 783 C C . LEU A 1 101 ? 10.099 -10.051 -11.201 1.00 70.62 101 LEU A C 1
ATOM 785 O O . LEU A 1 101 ? 10.714 -9.133 -11.742 1.00 70.62 101 LEU A O 1
ATOM 789 N N . PRO A 1 102 ? 10.090 -11.294 -11.746 1.00 71.38 102 PRO A N 1
ATOM 790 C CA . PRO A 1 102 ? 10.671 -11.660 -13.053 1.00 71.38 102 PRO A CA 1
ATOM 791 C C . PRO A 1 102 ? 10.451 -10.648 -14.187 1.00 71.38 102 PRO A C 1
ATOM 793 O O . PRO A 1 102 ? 11.337 -10.419 -15.013 1.00 71.38 102 PRO A O 1
ATOM 796 N N . ALA A 1 103 ? 9.262 -10.052 -14.271 1.00 67.75 103 ALA A N 1
ATOM 797 C CA . ALA A 1 103 ? 8.951 -9.060 -15.293 1.00 67.75 103 ALA A CA 1
ATOM 798 C C . ALA A 1 103 ? 9.532 -7.673 -14.960 1.00 67.75 103 ALA A C 1
ATOM 800 O O . ALA A 1 103 ? 9.993 -6.994 -15.877 1.00 67.75 103 ALA A O 1
ATOM 801 N N . VAL A 1 104 ? 9.631 -7.307 -13.677 1.00 65.56 104 VAL A N 1
ATOM 802 C CA . VAL A 1 104 ? 10.341 -6.095 -13.227 1.00 65.56 104 VAL A CA 1
ATOM 803 C C . VAL A 1 104 ? 11.826 -6.159 -13.594 1.00 65.56 104 VAL A C 1
ATOM 805 O O . VAL A 1 104 ? 12.341 -5.206 -14.182 1.00 65.56 104 VAL A O 1
ATOM 808 N N . TYR A 1 105 ? 12.491 -7.302 -13.357 1.00 68.75 105 TYR A N 1
ATOM 809 C CA . TYR A 1 105 ? 13.903 -7.512 -13.734 1.00 68.75 105 TYR A CA 1
ATOM 810 C C . TYR A 1 105 ? 14.168 -7.212 -15.207 1.00 68.75 105 TYR A C 1
ATOM 812 O O . TYR A 1 105 ? 15.143 -6.552 -15.559 1.00 68.75 105 TYR A O 1
ATOM 820 N N . ARG A 1 106 ? 13.277 -7.688 -16.081 1.00 70.06 106 ARG A N 1
ATOM 821 C CA . ARG A 1 106 ? 13.426 -7.523 -17.530 1.00 70.06 106 ARG A CA 1
ATOM 822 C C . ARG A 1 106 ? 13.244 -6.083 -17.994 1.00 70.06 106 ARG A C 1
ATOM 824 O O . ARG A 1 106 ? 13.751 -5.734 -19.055 1.00 70.06 106 ARG A O 1
ATOM 831 N N . ARG A 1 107 ? 12.508 -5.266 -17.243 1.00 68.31 107 ARG A N 1
ATOM 832 C CA . ARG A 1 107 ? 12.115 -3.921 -17.670 1.00 68.31 107 ARG A CA 1
ATOM 833 C C . ARG A 1 107 ? 13.058 -2.833 -17.170 1.00 68.31 107 ARG A C 1
ATOM 835 O O . ARG A 1 107 ? 13.214 -1.817 -17.840 1.00 68.31 107 ARG A O 1
ATOM 842 N N . ALA A 1 108 ? 13.716 -3.068 -16.042 1.00 67.50 108 ALA A N 1
ATOM 843 C CA . ALA A 1 108 ? 14.710 -2.160 -15.490 1.00 67.50 108 ALA A CA 1
ATOM 844 C C . ALA A 1 108 ? 16.039 -2.884 -15.209 1.00 67.50 108 ALA A C 1
ATOM 846 O O . ALA A 1 108 ? 16.517 -2.829 -14.082 1.00 67.50 108 ALA A O 1
ATOM 847 N N . PRO A 1 109 ? 16.664 -3.561 -16.197 1.00 66.94 109 PRO A N 1
ATOM 848 C CA . PRO A 1 109 ? 17.860 -4.378 -15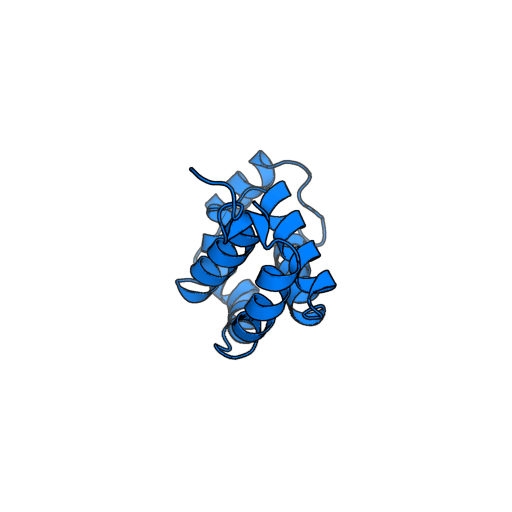.963 1.00 66.94 109 PRO A CA 1
ATOM 849 C C . PRO A 1 109 ? 19.027 -3.572 -15.375 1.00 66.94 109 PRO A C 1
ATOM 851 O O . PRO A 1 109 ? 19.768 -4.093 -14.548 1.00 66.94 109 PRO A O 1
ATOM 854 N N . ALA A 1 110 ? 19.134 -2.285 -15.719 1.00 71.31 110 ALA A N 1
ATOM 855 C CA . ALA A 1 110 ? 20.130 -1.365 -15.165 1.00 71.31 110 ALA A CA 1
ATOM 856 C C . ALA A 1 110 ? 19.965 -1.093 -13.653 1.00 71.31 110 ALA A C 1
ATOM 858 O O . ALA A 1 110 ? 20.885 -0.584 -13.024 1.00 71.31 110 ALA A O 1
ATOM 859 N N . GLU A 1 111 ? 18.813 -1.423 -13.054 1.00 66.06 111 GLU A N 1
ATOM 860 C CA . GLU A 1 111 ? 18.620 -1.376 -11.595 1.00 66.06 111 GLU A CA 1
ATOM 861 C C . GLU A 1 111 ? 19.174 -2.625 -10.881 1.00 66.06 111 GLU A C 1
ATOM 863 O O . GLU A 1 111 ? 19.260 -2.629 -9.656 1.00 66.06 111 GLU A O 1
ATOM 868 N N . PHE A 1 112 ? 19.556 -3.676 -11.618 1.00 63.25 112 PHE A N 1
ATOM 869 C CA . PHE A 1 112 ? 19.998 -4.965 -11.060 1.00 63.25 112 PHE A CA 1
ATOM 870 C C . PHE A 1 112 ? 21.407 -5.366 -11.461 1.00 63.25 112 PHE A C 1
ATOM 872 O O . PHE A 1 112 ? 22.092 -6.061 -10.714 1.00 63.25 112 PHE A O 1
ATOM 879 N N . PHE A 1 113 ? 21.813 -4.974 -12.660 1.00 68.81 113 PHE A N 1
ATOM 880 C CA . PHE A 1 113 ? 23.084 -5.345 -13.242 1.00 68.81 113 PHE A CA 1
ATOM 881 C C . PHE A 1 113 ? 23.865 -4.064 -13.494 1.00 68.81 113 PHE A C 1
ATOM 883 O O . PHE A 1 113 ? 23.346 -3.117 -14.090 1.00 68.81 113 PHE A O 1
ATOM 890 N N . LEU A 1 114 ? 25.108 -4.032 -13.010 1.00 64.12 114 LEU A N 1
ATOM 891 C CA . LEU A 1 114 ? 26.055 -3.012 -13.442 1.00 64.12 114 LEU A CA 1
ATOM 892 C C . LEU A 1 114 ? 26.188 -3.115 -14.969 1.00 64.12 114 LEU A C 1
ATOM 894 O O . LEU A 1 114 ? 26.112 -4.228 -15.497 1.00 64.12 114 LEU A O 1
ATOM 898 N N . PRO A 1 115 ? 26.350 -1.992 -15.687 1.00 62.94 115 PRO A N 1
ATOM 899 C CA . PRO A 1 115 ? 26.676 -2.060 -17.104 1.00 62.94 115 PRO A CA 1
ATOM 900 C C . PRO A 1 115 ? 27.923 -2.935 -17.290 1.00 62.94 115 PRO A C 1
ATOM 902 O O . PRO A 1 115 ? 28.848 -2.852 -16.482 1.00 62.94 115 PRO A O 1
ATOM 905 N N . ASP A 1 116 ? 27.938 -3.756 -18.345 1.00 62.34 116 ASP A N 1
ATOM 906 C CA . ASP A 1 116 ? 29.034 -4.695 -18.653 1.00 62.34 116 ASP A CA 1
ATOM 907 C C . ASP A 1 116 ? 30.412 -4.004 -18.796 1.00 62.34 116 ASP A C 1
ATOM 909 O O . ASP A 1 116 ? 31.438 -4.677 -18.789 1.00 62.34 116 ASP A O 1
ATOM 913 N N . ASP A 1 117 ? 30.436 -2.667 -18.853 1.00 57.41 117 ASP A N 1
ATOM 914 C CA . ASP A 1 117 ? 31.624 -1.813 -18.965 1.00 57.41 117 ASP A CA 1
ATOM 915 C C . ASP A 1 117 ? 32.112 -1.238 -17.613 1.00 57.41 117 ASP A C 1
ATOM 917 O O . ASP A 1 117 ? 32.792 -0.210 -17.579 1.00 57.41 117 ASP A O 1
ATOM 921 N N . ALA A 1 118 ? 31.741 -1.840 -16.478 1.00 51.41 118 ALA A N 1
ATOM 922 C CA . ALA A 1 118 ? 32.313 -1.485 -15.176 1.00 51.41 118 ALA A CA 1
ATOM 923 C C . ALA A 1 118 ? 33.741 -2.058 -15.027 1.00 51.41 118 ALA A C 1
ATOM 925 O O . ALA A 1 118 ? 33.944 -3.046 -14.318 1.00 51.41 118 ALA A O 1
ATOM 926 N N . ASP A 1 119 ? 34.700 -1.436 -15.723 1.00 51.31 119 ASP A N 1
ATOM 927 C CA . ASP A 1 119 ? 36.146 -1.536 -15.455 1.00 51.31 119 ASP A CA 1
ATOM 928 C C . ASP A 1 119 ? 36.530 -0.854 -14.125 1.00 51.31 119 ASP A C 1
ATOM 930 O O . ASP A 1 119 ? 36.043 0.274 -13.854 1.00 51.31 119 ASP A O 1
#

Foldseek 3Di:
DLLVLLVVLLVQLQVPRVLSSLQVDFPVSLVSNLVLCVVLVVPVLSCLSVVLCCVLVVNDHDPHRVSSNVSSVPDDPVNCCVRTVVSSVVSNDPPRSVVSSVVVCVPCVVVPDPPPPPD

Mean predicted aligned error: 6.61 Å

Sequence (119 aa):
MLLATTTFFIREVDNGGLAPAFHNQTLDELEAVIGAFEELGAARDAQLVRGALTDLFDGGWPKAQESLDARVDALNQAWIGSHFASVDEQLYYETRLWPALPAVYRRAPAEFFLPDDAD